Protein AF-U4VAG3-F1 (afdb_monomer)

Secondary structure (DSSP, 8-state):
--GGG-TT--TTT-PPPPTTTT-PPPPSS--EEEEE-S--SSS-HHHHHHHHHHHHHHHTT-EEEEE--TTPPPTTSS-TT-HHHHHHHHHHHH-SEEES--SSSS--

Foldseek 3Di:
DDPVVCPPDPPVPDDDDDPVVVPDDDDPAAAEEEEEFDDPDPDGPSVVVSVVVCVVSVVVRHHYDYQDCVPPDAAVRDDCPDPSNVVVVVSVVRHPYYDDDPPPRYPD

Sequence (108 aa):
MTAADLPNLDRKSFLLPDENALRAPFPDHKPRILLLYGSLRERSYSRFLTLEAQQLLDAMGAETRVFHADGLPLPDHGTPDHPKVQELREAMLWSEGRSGQVLNAMAR

Mean predicted aligned error: 8.34 Å

Organism: NCBI:txid1337887

Radius of gyration: 19.79 Å; Cα contacts (8 Å, |Δi|>4): 101; chains: 1; bounding box: 51×34×45 Å

Structure (mmCIF, N/CA/C/O backbone):
data_AF-U4VAG3-F1
#
_entry.id   AF-U4VAG3-F1
#
loop_
_atom_site.group_PDB
_atom_site.id
_atom_site.type_symbol
_atom_site.label_atom_id
_atom_site.label_alt_id
_atom_site.label_comp_id
_atom_site.label_asym_id
_atom_site.label_entity_id
_atom_site.label_seq_id
_atom_site.pdbx_PDB_ins_code
_atom_site.Cartn_x
_atom_site.Cartn_y
_atom_site.Cartn_z
_atom_site.occupancy
_atom_site.B_iso_or_equiv
_atom_site.auth_seq_id
_atom_site.auth_comp_id
_atom_site.auth_asym_id
_atom_site.auth_atom_id
_atom_site.pdbx_PDB_model_num
ATOM 1 N N . MET A 1 1 ? 26.591 18.165 -26.548 1.00 51.50 1 MET A N 1
ATOM 2 C CA . MET A 1 1 ? 27.040 18.047 -25.148 1.00 51.50 1 MET A CA 1
ATOM 3 C C . MET A 1 1 ? 27.657 16.682 -24.998 1.00 51.50 1 MET A C 1
ATOM 5 O O . MET A 1 1 ? 26.977 15.691 -25.235 1.00 51.50 1 MET A O 1
ATOM 9 N N . THR A 1 2 ? 28.956 16.631 -24.747 1.00 54.66 2 THR A N 1
ATOM 10 C CA . THR A 1 2 ? 29.649 15.352 -24.554 1.00 54.66 2 THR A CA 1
ATOM 11 C C . THR A 1 2 ? 29.674 15.038 -23.061 1.00 54.66 2 THR A C 1
ATOM 13 O O . THR A 1 2 ? 29.577 15.941 -22.236 1.00 54.66 2 THR A O 1
ATOM 16 N N . ALA A 1 3 ? 29.832 13.772 -22.673 1.00 55.91 3 ALA A N 1
ATOM 17 C CA . ALA A 1 3 ? 29.952 13.376 -21.262 1.00 55.91 3 ALA A CA 1
ATOM 18 C C . ALA A 1 3 ? 31.176 13.998 -20.533 1.00 55.91 3 ALA A C 1
ATOM 20 O O . ALA A 1 3 ? 31.380 13.775 -19.337 1.00 55.91 3 ALA A O 1
ATOM 21 N N . ALA A 1 4 ? 32.013 14.767 -21.240 1.00 61.41 4 ALA A N 1
ATOM 22 C CA . ALA A 1 4 ? 33.066 15.598 -20.665 1.00 61.41 4 ALA A CA 1
ATOM 23 C C . ALA A 1 4 ? 32.533 16.875 -19.981 1.00 61.41 4 ALA A C 1
ATOM 25 O O . ALA A 1 4 ? 33.232 17.426 -19.138 1.00 61.41 4 ALA A O 1
ATOM 26 N N . ASP A 1 5 ? 31.295 17.292 -20.270 1.00 75.31 5 ASP A N 1
ATOM 27 C CA . ASP A 1 5 ? 30.714 18.564 -19.808 1.00 75.31 5 ASP A CA 1
ATOM 28 C C . ASP A 1 5 ? 30.024 18.470 -18.425 1.00 75.31 5 ASP A C 1
ATOM 30 O O . ASP A 1 5 ? 29.416 19.434 -17.963 1.00 75.31 5 ASP A O 1
ATOM 34 N N . LEU A 1 6 ? 30.091 17.312 -17.750 1.00 84.50 6 LEU A N 1
ATOM 35 C CA . LEU A 1 6 ? 29.409 17.040 -16.474 1.00 84.50 6 LEU A CA 1
ATOM 36 C C . LEU A 1 6 ? 30.421 16.745 -15.347 1.00 84.50 6 LEU A C 1
ATOM 38 O O . LEU A 1 6 ? 30.652 15.581 -15.016 1.00 84.50 6 LEU A O 1
ATOM 42 N N . PRO A 1 7 ? 31.036 17.777 -14.735 1.00 87.56 7 PRO A N 1
ATOM 43 C CA . PRO A 1 7 ? 32.146 17.605 -13.788 1.00 87.56 7 PRO A CA 1
ATOM 44 C C . PRO A 1 7 ? 31.747 16.951 -12.457 1.00 87.56 7 PRO A C 1
ATOM 46 O O . PRO A 1 7 ? 32.594 16.369 -11.789 1.00 87.56 7 PRO A O 1
ATOM 49 N N . ASN A 1 8 ? 30.466 17.009 -12.084 1.00 90.50 8 ASN A N 1
ATOM 50 C CA . ASN A 1 8 ? 29.952 16.424 -10.840 1.00 90.50 8 ASN A CA 1
ATOM 51 C C . ASN A 1 8 ? 29.453 14.978 -11.013 1.00 90.50 8 ASN A C 1
ATOM 53 O O . ASN A 1 8 ? 28.877 14.410 -10.087 1.00 90.50 8 ASN A O 1
ATOM 57 N N . LEU A 1 9 ? 29.612 14.399 -12.207 1.00 89.50 9 LEU A N 1
ATOM 58 C CA . LEU A 1 9 ? 29.116 13.068 -12.519 1.00 89.50 9 LEU A CA 1
ATOM 59 C C . LEU A 1 9 ? 30.163 12.007 -12.176 1.00 89.50 9 LEU A C 1
ATOM 61 O O . LEU A 1 9 ? 31.216 11.932 -12.815 1.00 89.50 9 LEU A O 1
ATOM 65 N N . ASP A 1 10 ? 29.842 11.125 -11.230 1.00 90.38 10 ASP A N 1
ATOM 66 C CA . ASP A 1 10 ? 30.590 9.879 -11.092 1.00 90.38 10 ASP A CA 1
ATOM 67 C C . ASP A 1 10 ? 30.271 8.955 -12.272 1.00 90.38 10 ASP A C 1
ATOM 69 O O . ASP A 1 10 ? 29.203 8.347 -12.366 1.00 90.38 10 ASP A O 1
ATOM 73 N N . ARG A 1 11 ? 31.236 8.834 -13.183 1.00 85.50 11 ARG A N 1
ATOM 74 C CA . ARG A 1 11 ? 31.100 8.039 -14.406 1.00 85.50 11 ARG A CA 1
ATOM 75 C C . ARG A 1 11 ? 30.909 6.551 -14.148 1.00 85.50 11 ARG A C 1
ATOM 77 O O . ARG A 1 11 ? 30.344 5.882 -15.003 1.00 85.50 11 ARG A O 1
ATOM 84 N N . LYS A 1 12 ? 31.370 6.022 -13.010 1.00 88.44 12 LYS A N 1
ATOM 85 C CA . LYS A 1 12 ? 31.209 4.593 -12.696 1.00 88.44 12 LYS A CA 1
ATOM 86 C C . LYS A 1 12 ? 29.763 4.232 -12.361 1.00 88.44 12 LYS A C 1
ATOM 88 O O . LYS A 1 12 ? 29.361 3.096 -12.580 1.00 88.44 12 LYS A O 1
ATOM 93 N N . SER A 1 13 ? 29.002 5.203 -11.867 1.00 88.88 13 SER A N 1
ATOM 94 C CA . SER A 1 13 ? 27.598 5.048 -11.481 1.00 88.88 13 SER A CA 1
ATOM 95 C C . SER A 1 13 ? 26.628 5.522 -12.574 1.00 88.88 13 SER A C 1
ATOM 97 O O . SER A 1 13 ? 25.420 5.333 -12.453 1.00 88.88 13 SER A O 1
ATOM 99 N N . PHE A 1 14 ? 27.137 6.143 -13.646 1.00 89.12 14 PHE A N 1
ATOM 100 C CA . PHE A 1 14 ? 26.325 6.647 -14.749 1.00 89.12 14 PHE A CA 1
ATOM 101 C C . PHE A 1 14 ? 26.196 5.609 -15.864 1.00 89.12 14 PHE A C 1
ATOM 103 O O . PHE A 1 14 ? 27.100 5.426 -16.680 1.00 89.12 14 PHE A O 1
ATOM 110 N N . LEU A 1 15 ? 25.040 4.955 -15.907 1.00 89.19 15 LEU A N 1
ATOM 111 C CA . LEU A 1 15 ? 24.662 4.026 -16.962 1.00 89.19 15 LEU A CA 1
ATOM 112 C C . LEU A 1 15 ? 23.685 4.721 -17.912 1.00 89.19 15 LEU A C 1
ATOM 114 O O . LEU A 1 15 ? 22.759 5.404 -17.473 1.00 89.19 15 LEU A O 1
ATOM 118 N N . LEU A 1 16 ? 23.885 4.547 -19.218 1.00 89.88 16 LEU A N 1
ATOM 119 C CA . LEU A 1 16 ? 22.874 4.946 -20.194 1.00 89.88 16 LEU A CA 1
ATOM 120 C C . LEU A 1 16 ? 21.674 3.990 -20.091 1.00 89.88 16 LEU A C 1
ATOM 122 O O . LEU A 1 16 ? 21.888 2.804 -19.829 1.00 89.88 16 LEU A O 1
ATOM 126 N N . PRO A 1 17 ? 20.433 4.470 -20.295 1.00 89.94 17 PRO A N 1
ATOM 127 C CA . PRO A 1 17 ? 19.265 3.598 -20.302 1.00 89.94 17 PRO A CA 1
ATOM 128 C C . PRO A 1 17 ? 19.428 2.472 -21.329 1.00 89.94 17 PRO A C 1
ATOM 130 O O . PRO A 1 17 ? 19.645 2.735 -22.510 1.00 89.94 17 PRO A O 1
ATOM 133 N N . ASP A 1 18 ? 19.316 1.229 -20.867 1.00 90.81 18 ASP A N 1
ATOM 134 C CA . ASP A 1 18 ? 19.305 0.036 -21.713 1.00 90.81 18 ASP A CA 1
ATOM 135 C C . ASP A 1 18 ? 17.864 -0.459 -21.859 1.00 90.81 18 ASP A C 1
ATOM 137 O O . ASP A 1 18 ? 17.222 -0.847 -20.881 1.00 90.81 18 ASP A O 1
ATOM 141 N N . GLU A 1 19 ? 17.350 -0.454 -23.088 1.00 90.88 19 GLU A N 1
ATOM 142 C CA . GLU A 1 19 ? 15.994 -0.916 -23.388 1.00 90.88 19 GLU A CA 1
ATOM 143 C C . GLU A 1 19 ? 15.774 -2.384 -23.008 1.00 90.88 19 GLU A C 1
ATOM 145 O O . GLU A 1 19 ? 14.669 -2.754 -22.608 1.00 90.88 19 GLU A O 1
ATOM 150 N N . ASN A 1 20 ? 16.807 -3.226 -23.105 1.00 90.00 20 ASN A N 1
ATOM 151 C CA . ASN A 1 20 ? 16.686 -4.641 -22.762 1.00 90.00 20 ASN A CA 1
ATOM 152 C C . ASN A 1 20 ? 16.564 -4.840 -21.250 1.00 90.00 20 ASN A C 1
ATOM 154 O O . ASN A 1 20 ? 15.789 -5.687 -20.810 1.00 90.00 20 ASN A O 1
ATOM 158 N N . ALA A 1 21 ? 17.253 -4.018 -20.455 1.00 87.62 21 ALA A N 1
ATOM 159 C CA . ALA A 1 21 ? 17.156 -4.042 -18.998 1.00 87.62 21 ALA A CA 1
ATOM 160 C C . ALA A 1 21 ? 15.758 -3.644 -18.481 1.00 87.62 21 ALA A C 1
ATOM 162 O O . ALA A 1 21 ? 15.379 -4.032 -17.378 1.00 87.62 21 ALA A O 1
ATOM 163 N N . LEU A 1 22 ? 14.970 -2.909 -19.275 1.00 89.56 22 LEU A N 1
ATOM 164 C CA . LEU A 1 22 ? 13.586 -2.544 -18.943 1.00 89.56 22 LEU A CA 1
ATOM 165 C C . LEU A 1 22 ? 12.576 -3.665 -19.234 1.00 89.56 22 LEU A C 1
ATOM 167 O O . LEU A 1 22 ? 11.457 -3.629 -18.725 1.00 89.56 22 LEU A O 1
ATOM 171 N N . ARG A 1 23 ? 12.946 -4.663 -20.047 1.00 89.31 23 ARG A N 1
ATOM 172 C CA . ARG A 1 23 ? 12.075 -5.778 -20.460 1.00 89.31 23 ARG A CA 1
ATOM 173 C C . A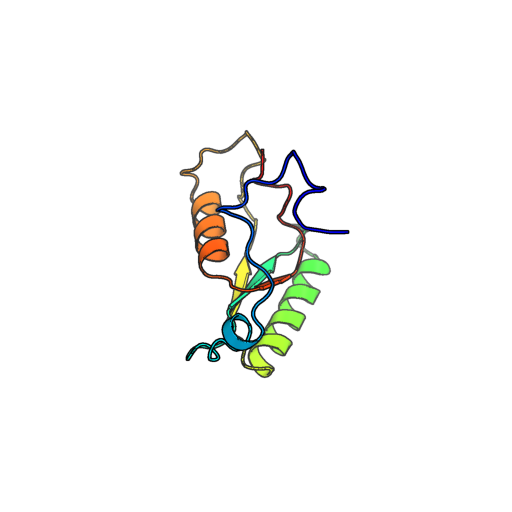RG A 1 23 ? 12.219 -6.989 -19.538 1.00 89.31 23 ARG A C 1
ATOM 175 O O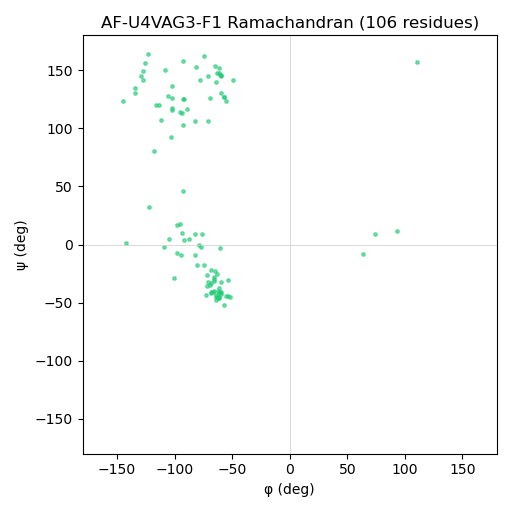 . ARG A 1 23 ? 12.348 -8.121 -20.002 1.00 89.31 23 ARG A O 1
ATOM 182 N N . ALA A 1 24 ? 12.215 -6.747 -18.230 1.00 84.31 24 ALA A N 1
ATOM 183 C CA . ALA A 1 24 ? 12.221 -7.824 -17.250 1.00 84.31 24 ALA A CA 1
ATOM 184 C C . ALA A 1 24 ? 10.983 -8.731 -17.431 1.00 84.31 24 ALA A C 1
ATOM 186 O O . ALA A 1 24 ? 9.911 -8.240 -17.804 1.00 84.31 24 ALA A O 1
ATOM 187 N N . PRO A 1 25 ? 11.109 -10.047 -17.185 1.00 86.75 25 PRO A N 1
ATOM 188 C CA . PRO A 1 25 ? 9.965 -10.948 -17.210 1.00 86.75 25 PRO A CA 1
ATOM 189 C C . PRO A 1 25 ? 8.934 -10.537 -16.152 1.00 86.75 25 PRO A C 1
ATOM 191 O O . PRO A 1 25 ? 9.289 -10.032 -15.085 1.00 86.75 25 PRO A O 1
ATOM 194 N N . PHE A 1 26 ? 7.654 -10.769 -16.446 1.00 84.94 26 PHE A N 1
ATOM 195 C CA . PHE A 1 26 ? 6.599 -10.566 -15.458 1.00 84.94 26 PHE A CA 1
ATOM 196 C C . PHE A 1 26 ? 6.777 -11.542 -14.283 1.00 84.94 26 PHE A C 1
ATOM 198 O O . PHE A 1 26 ? 7.119 -12.701 -14.522 1.00 84.94 26 PHE A O 1
ATOM 205 N N . PRO A 1 27 ? 6.550 -11.104 -13.031 1.00 87.31 27 PRO A N 1
ATOM 206 C CA . PRO A 1 27 ? 6.579 -11.998 -11.878 1.00 87.31 27 PRO A CA 1
ATOM 207 C C . PRO A 1 27 ? 5.536 -13.121 -11.991 1.00 87.31 27 PRO A C 1
ATOM 209 O O . PRO A 1 27 ? 4.418 -12.889 -12.446 1.00 87.31 27 PRO A O 1
ATOM 212 N N . ASP A 1 28 ? 5.865 -14.317 -11.490 1.00 92.50 28 ASP A N 1
ATOM 213 C CA . ASP A 1 28 ? 4.976 -15.498 -11.495 1.00 92.50 28 ASP A CA 1
ATOM 214 C C . ASP A 1 28 ? 3.862 -15.451 -10.427 1.00 92.50 28 ASP A C 1
ATOM 216 O O . ASP A 1 28 ? 3.166 -16.437 -10.178 1.00 92.50 28 ASP A O 1
ATOM 220 N N . HIS A 1 29 ? 3.691 -14.318 -9.747 1.00 93.31 29 HIS A N 1
ATOM 221 C CA . HIS A 1 29 ? 2.673 -14.135 -8.720 1.00 93.31 29 HIS A CA 1
ATOM 222 C C . HIS A 1 29 ? 1.768 -12.949 -9.041 1.00 93.31 29 HIS A C 1
ATOM 224 O O . HIS A 1 29 ? 2.082 -12.083 -9.855 1.00 93.31 29 HIS A O 1
ATOM 230 N N . LYS A 1 30 ? 0.620 -12.899 -8.362 1.00 95.56 30 LYS A N 1
ATOM 231 C CA . LYS A 1 30 ? -0.321 -11.785 -8.487 1.00 95.56 30 LYS A CA 1
ATOM 232 C C . LYS A 1 30 ? 0.336 -10.467 -8.055 1.00 95.56 30 LYS A C 1
ATOM 234 O O . LYS A 1 30 ? 1.114 -10.493 -7.096 1.00 95.56 30 LYS A O 1
ATOM 239 N N . PRO A 1 31 ? -0.012 -9.330 -8.681 1.00 94.88 31 PRO A N 1
ATOM 240 C CA . PRO A 1 31 ? 0.400 -8.017 -8.201 1.00 94.88 31 PRO A CA 1
ATOM 241 C C . PRO A 1 31 ? -0.062 -7.798 -6.760 1.00 94.88 31 PRO A C 1
ATOM 243 O O . PRO A 1 31 ? -1.250 -7.950 -6.466 1.00 94.88 31 PRO A O 1
ATOM 246 N N . ARG A 1 32 ? 0.858 -7.439 -5.863 1.00 96.38 32 ARG A N 1
ATOM 247 C CA . ARG A 1 32 ? 0.555 -7.254 -4.434 1.00 96.38 32 ARG A CA 1
ATOM 248 C C . ARG A 1 32 ? 0.279 -5.795 -4.113 1.00 96.38 32 ARG A C 1
ATOM 250 O O . ARG A 1 32 ? 1.185 -4.960 -4.188 1.00 96.38 32 ARG A O 1
ATOM 257 N N . ILE A 1 33 ? -0.957 -5.481 -3.729 1.00 95.94 33 ILE A N 1
ATOM 258 C CA . ILE A 1 33 ? -1.391 -4.103 -3.473 1.00 95.94 33 ILE A CA 1
ATOM 259 C C . ILE A 1 33 ? -1.786 -3.916 -2.013 1.00 95.94 33 ILE A C 1
ATOM 261 O O . ILE A 1 33 ? -2.726 -4.532 -1.510 1.00 95.94 33 ILE A O 1
ATOM 265 N N . LEU A 1 34 ? -1.082 -3.008 -1.339 1.00 97.38 34 LEU A N 1
ATOM 266 C CA . 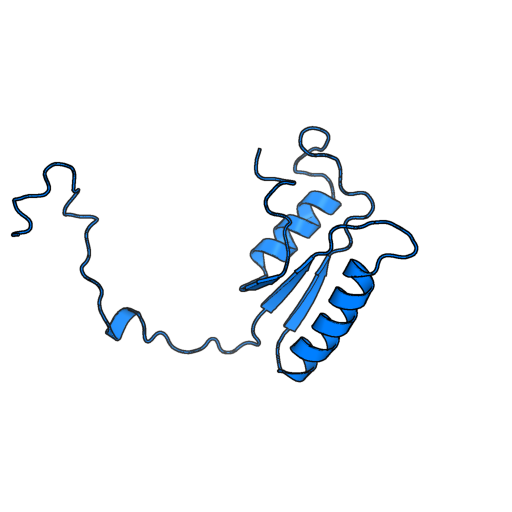LEU A 1 34 ? -1.448 -2.551 -0.003 1.00 97.38 34 LEU A CA 1
ATOM 267 C C . LEU A 1 34 ? -2.348 -1.315 -0.093 1.00 97.38 34 LEU A C 1
ATOM 269 O O . LEU A 1 34 ? -1.993 -0.293 -0.689 1.00 97.38 34 LEU A O 1
ATOM 273 N N . LEU A 1 35 ? -3.510 -1.418 0.541 1.00 95.88 35 LEU A N 1
ATOM 274 C CA . LEU A 1 35 ? -4.544 -0.401 0.590 1.00 95.88 35 LEU A CA 1
ATOM 275 C C . LEU A 1 35 ? -4.570 0.260 1.966 1.00 95.88 35 LEU A C 1
ATOM 277 O O . LEU A 1 35 ? -4.669 -0.407 2.999 1.00 95.88 35 LEU A O 1
ATOM 281 N N . LEU A 1 36 ? -4.512 1.589 1.966 1.00 94.81 36 LEU A N 1
ATOM 282 C CA . LEU A 1 36 ? -4.428 2.409 3.168 1.00 94.81 36 LEU A CA 1
ATOM 283 C C . LEU A 1 36 ? -5.532 3.470 3.136 1.00 94.81 36 LEU A C 1
ATOM 285 O O . LEU A 1 36 ? -5.813 4.043 2.083 1.00 94.81 36 LEU A O 1
ATOM 289 N N . TYR A 1 37 ? -6.140 3.767 4.287 1.00 93.69 37 TYR A N 1
ATOM 290 C CA . TYR A 1 37 ? -7.184 4.789 4.405 1.00 93.69 37 TYR A CA 1
ATOM 291 C C . TYR A 1 37 ? -6.896 5.771 5.548 1.00 93.69 37 TYR A C 1
ATOM 293 O O . TYR A 1 37 ? -6.356 5.413 6.589 1.00 93.69 37 TYR A O 1
ATOM 301 N N . GLY A 1 38 ? -7.271 7.039 5.354 1.00 89.81 38 GLY A N 1
ATOM 302 C CA . GLY A 1 38 ? -6.875 8.149 6.237 1.00 89.81 38 GLY A CA 1
ATOM 303 C C . GLY A 1 38 ? -7.873 8.536 7.333 1.00 89.81 38 GLY A C 1
ATOM 304 O O . GLY A 1 38 ? -7.826 9.661 7.819 1.00 89.81 38 GLY A O 1
ATOM 305 N N . SER A 1 39 ? -8.839 7.683 7.684 1.00 88.75 39 SER A N 1
ATOM 306 C CA . SER A 1 39 ? -9.842 8.020 8.705 1.00 88.75 39 SER A CA 1
ATOM 307 C C . SER A 1 39 ? -10.254 6.813 9.540 1.00 88.75 39 SER A C 1
ATOM 309 O O . SER A 1 39 ? -10.758 5.830 8.998 1.00 88.75 39 SER A O 1
ATOM 311 N N . LEU A 1 40 ? -10.092 6.949 10.860 1.00 89.25 40 LEU A N 1
ATOM 312 C CA . LEU A 1 40 ? -10.484 5.980 11.894 1.00 89.25 40 LEU A CA 1
ATOM 313 C C . LEU A 1 40 ? -11.884 6.245 12.468 1.00 89.25 40 LEU A C 1
ATOM 315 O O . LEU A 1 40 ? -12.276 5.670 13.478 1.00 89.25 40 LEU A O 1
ATOM 319 N N . ARG A 1 41 ? -12.652 7.154 11.857 1.00 91.31 41 ARG A N 1
ATOM 320 C CA . ARG A 1 41 ? -14.036 7.392 12.279 1.00 91.31 41 ARG A CA 1
ATOM 321 C C . ARG A 1 41 ? -14.858 6.128 12.051 1.00 91.31 41 ARG A C 1
ATOM 323 O O . ARG A 1 41 ? -14.670 5.440 11.049 1.00 91.31 41 ARG A O 1
ATOM 330 N N . GLU A 1 42 ? -15.842 5.900 12.916 1.00 89.88 42 GLU A N 1
ATOM 331 C CA . GLU A 1 42 ? -16.789 4.788 12.782 1.00 89.88 42 GLU A CA 1
ATOM 332 C C . GLU A 1 42 ? -17.427 4.751 11.383 1.00 89.88 42 GLU A C 1
ATOM 334 O O . GLU A 1 42 ? -17.438 3.711 10.723 1.00 89.88 42 GLU A O 1
ATOM 339 N N . ARG A 1 43 ? -17.855 5.916 10.877 1.00 94.06 43 ARG A N 1
ATOM 340 C CA . ARG A 1 43 ? -18.300 6.112 9.493 1.00 94.06 43 ARG A CA 1
ATOM 341 C C . ARG A 1 43 ? -17.218 6.817 8.676 1.00 94.06 43 ARG A C 1
ATOM 343 O O . ARG A 1 43 ? -17.151 8.045 8.625 1.00 94.06 43 ARG A O 1
ATOM 350 N N . SER A 1 44 ? -16.376 6.020 8.029 1.00 93.38 44 SER A N 1
ATO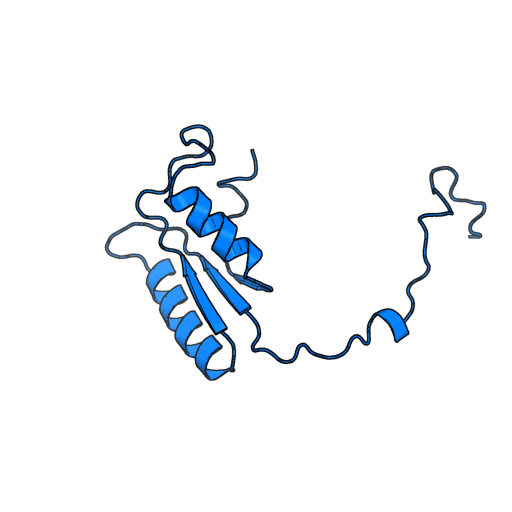M 351 C CA . SER A 1 44 ? -15.246 6.472 7.216 1.00 93.38 44 SER A CA 1
ATOM 352 C C . SER A 1 44 ? -15.495 6.176 5.734 1.00 93.38 44 SER A C 1
ATOM 354 O O . SER A 1 44 ? -15.427 5.027 5.301 1.00 93.38 44 SER A O 1
ATOM 356 N N . TYR A 1 45 ? -15.784 7.215 4.940 1.00 93.75 45 TYR A N 1
ATOM 357 C CA . TYR A 1 45 ? -15.989 7.067 3.491 1.00 93.75 45 TYR A CA 1
ATOM 358 C C . TYR A 1 45 ? -14.717 6.634 2.761 1.00 93.75 45 TYR A C 1
ATOM 360 O O . TYR A 1 45 ? -14.806 5.896 1.787 1.00 93.75 45 TYR A O 1
ATOM 368 N N . SER A 1 46 ? -13.540 7.041 3.249 1.00 92.31 46 SER A N 1
ATOM 369 C CA . SER A 1 46 ? -12.270 6.558 2.706 1.00 92.31 46 SER A CA 1
ATOM 370 C C . SER A 1 46 ? -12.091 5.065 2.963 1.00 92.31 46 SER A C 1
ATOM 372 O O . SER A 1 46 ? -11.690 4.360 2.049 1.00 92.31 46 SER A O 1
ATOM 374 N N . ARG A 1 47 ? -12.473 4.558 4.146 1.00 94.00 47 ARG A N 1
ATOM 375 C CA . ARG A 1 47 ? -12.487 3.112 4.411 1.00 94.00 47 ARG A CA 1
ATOM 376 C C . ARG A 1 47 ? -13.459 2.381 3.485 1.00 94.00 47 ARG A C 1
ATOM 378 O O . ARG A 1 47 ? -13.085 1.363 2.923 1.00 94.00 47 ARG A O 1
ATOM 385 N N . PHE A 1 48 ? -14.676 2.892 3.294 1.00 95.94 48 PHE A N 1
ATOM 386 C CA . PHE A 1 48 ? -15.637 2.266 2.377 1.00 95.94 48 PHE A CA 1
ATOM 387 C C . PHE A 1 48 ? -15.124 2.239 0.936 1.00 95.94 48 PHE A C 1
ATOM 389 O O . PHE A 1 48 ? -15.140 1.187 0.310 1.00 95.94 48 PHE A O 1
ATOM 396 N N . LEU A 1 49 ? -14.580 3.354 0.442 1.00 96.62 49 LEU A N 1
ATOM 397 C CA . LEU A 1 49 ? -13.962 3.407 -0.881 1.00 96.62 49 LEU A CA 1
ATOM 398 C C . LEU A 1 49 ? -12.795 2.419 -1.008 1.00 96.62 49 LEU A C 1
ATOM 400 O O . LEU A 1 49 ? -12.661 1.763 -2.034 1.00 96.62 49 LEU A O 1
ATOM 404 N N . THR A 1 50 ? -11.966 2.291 0.030 1.00 96.44 50 THR A N 1
ATOM 405 C CA . THR A 1 50 ? -10.871 1.316 0.067 1.00 96.44 50 THR A CA 1
ATOM 406 C C . THR A 1 50 ? -11.378 -0.123 -0.046 1.00 96.44 50 THR A C 1
ATOM 408 O O . THR A 1 50 ? -10.775 -0.907 -0.770 1.00 96.44 50 THR A O 1
ATOM 411 N N . LEU A 1 51 ? -12.482 -0.469 0.619 1.00 96.88 51 LEU A N 1
ATOM 412 C CA . LEU A 1 51 ? -13.077 -1.808 0.537 1.00 96.88 51 LEU A CA 1
ATOM 413 C C . LEU A 1 51 ? -13.692 -2.091 -0.844 1.00 96.88 51 LEU A C 1
ATOM 415 O O . LEU A 1 51 ? -13.597 -3.208 -1.345 1.00 96.88 51 LEU A O 1
ATOM 419 N N . GLU A 1 52 ? -14.271 -1.088 -1.504 1.00 98.12 52 GLU A N 1
ATOM 420 C CA . GLU A 1 52 ? -14.718 -1.224 -2.899 1.00 98.12 52 GLU A CA 1
ATOM 421 C C . GLU A 1 52 ? -13.534 -1.369 -3.865 1.00 98.12 52 GLU A C 1
ATOM 423 O O . GLU A 1 52 ? -13.538 -2.224 -4.750 1.00 98.12 52 GLU A O 1
ATOM 428 N N . ALA A 1 53 ? -12.469 -0.587 -3.664 1.00 97.19 53 ALA A N 1
ATOM 429 C CA . ALA A 1 53 ? -11.239 -0.718 -4.440 1.00 97.19 53 ALA A CA 1
ATOM 430 C C . ALA A 1 53 ? -10.602 -2.103 -4.263 1.00 97.19 53 ALA A C 1
ATOM 432 O O . ALA A 1 53 ? -10.105 -2.667 -5.234 1.00 97.19 53 ALA A O 1
ATOM 433 N N . GLN A 1 54 ? -10.659 -2.667 -3.053 1.00 97.81 54 GLN A N 1
ATOM 434 C CA . GLN A 1 54 ? -10.205 -4.026 -2.774 1.00 97.81 54 GLN A CA 1
ATOM 435 C C . GLN A 1 54 ? -10.920 -5.047 -3.663 1.00 97.81 54 GLN A C 1
ATOM 437 O O . GLN A 1 54 ? -10.264 -5.796 -4.382 1.00 97.81 54 GLN A O 1
ATOM 442 N N . GLN A 1 55 ? -12.254 -5.011 -3.684 1.00 98.00 55 GLN A N 1
ATOM 443 C CA . GLN A 1 55 ? -13.066 -5.921 -4.493 1.00 98.00 55 GLN A CA 1
ATOM 444 C C . GLN A 1 55 ? -12.749 -5.802 -5.989 1.00 98.00 55 GLN A C 1
ATOM 446 O O . GLN A 1 55 ? -12.614 -6.813 -6.678 1.00 98.00 55 GLN A O 1
ATOM 451 N N . LEU A 1 56 ? -12.590 -4.575 -6.496 1.00 98.12 56 LEU A N 1
ATOM 452 C CA . LEU A 1 56 ? -12.229 -4.341 -7.896 1.00 98.12 56 LEU A CA 1
ATOM 453 C C . LEU A 1 56 ? -10.842 -4.895 -8.233 1.00 98.12 56 LEU A C 1
ATOM 455 O O . LEU A 1 56 ? -10.675 -5.544 -9.261 1.00 98.12 56 LEU A O 1
ATOM 459 N N . LEU A 1 57 ? -9.850 -4.659 -7.376 1.00 97.50 57 LEU A N 1
ATOM 460 C CA . LEU A 1 57 ? -8.478 -5.113 -7.593 1.00 97.50 57 LEU A CA 1
ATOM 461 C C . LEU A 1 57 ? -8.351 -6.636 -7.505 1.00 97.50 57 LEU A C 1
ATOM 463 O O . LEU A 1 57 ? -7.680 -7.238 -8.344 1.00 97.50 57 LEU A O 1
ATOM 467 N N . ASP A 1 58 ? -9.038 -7.265 -6.552 1.00 97.06 58 ASP A N 1
ATOM 468 C CA . ASP A 1 58 ? -9.099 -8.723 -6.451 1.00 97.06 58 ASP A CA 1
ATOM 469 C C . ASP A 1 58 ? -9.744 -9.326 -7.712 1.00 97.06 58 ASP A C 1
ATOM 471 O O . ASP A 1 58 ? -9.228 -10.296 -8.273 1.00 97.06 58 ASP A O 1
ATOM 475 N N . ALA A 1 59 ? -10.817 -8.707 -8.227 1.00 97.81 59 ALA A N 1
ATOM 476 C CA . ALA A 1 59 ? -11.456 -9.109 -9.483 1.00 97.81 59 ALA A CA 1
ATOM 477 C C . ALA A 1 59 ? -10.554 -8.899 -10.715 1.00 97.81 59 ALA A C 1
ATOM 479 O O . ALA A 1 59 ? -10.635 -9.662 -11.676 1.00 97.81 59 ALA A O 1
ATOM 480 N N . MET A 1 60 ? -9.663 -7.904 -10.679 1.00 96.56 60 MET A N 1
ATOM 481 C CA . MET A 1 60 ? -8.628 -7.674 -11.697 1.00 96.56 60 MET A CA 1
ATOM 482 C C . MET A 1 60 ? -7.427 -8.629 -11.571 1.00 96.56 60 MET A C 1
ATOM 484 O O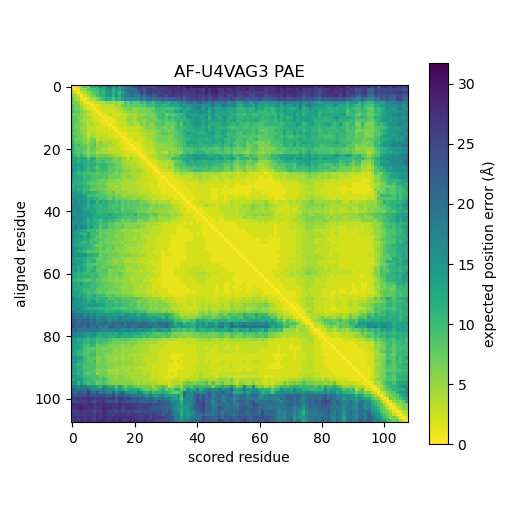 . MET A 1 60 ? -6.523 -8.580 -12.403 1.00 96.56 60 MET A O 1
ATOM 488 N N . GLY A 1 61 ? -7.408 -9.512 -10.566 1.00 95.88 61 GLY A N 1
ATOM 489 C CA . GLY A 1 61 ? -6.367 -10.525 -10.385 1.00 95.88 61 GLY A CA 1
ATOM 490 C C . GLY A 1 61 ? -5.212 -10.112 -9.473 1.00 95.88 61 GLY A C 1
ATOM 491 O O . GLY A 1 61 ? -4.209 -10.825 -9.427 1.00 95.88 61 GLY A O 1
ATOM 492 N N . ALA A 1 62 ? -5.335 -9.007 -8.734 1.00 96.56 62 ALA A N 1
ATOM 493 C CA . ALA A 1 62 ? -4.370 -8.632 -7.705 1.00 96.56 62 ALA A CA 1
ATOM 494 C C . ALA A 1 62 ? -4.515 -9.502 -6.440 1.00 96.56 62 ALA A C 1
ATOM 496 O O . ALA A 1 62 ? -5.525 -10.171 -6.218 1.00 96.56 62 ALA A O 1
ATOM 497 N N . GLU A 1 63 ? -3.476 -9.500 -5.608 1.00 97.38 63 GLU A N 1
ATOM 498 C CA . GLU A 1 63 ? -3.547 -9.898 -4.204 1.00 97.38 63 GLU A CA 1
ATOM 499 C C . GLU A 1 63 ? -3.556 -8.608 -3.380 1.00 97.38 63 GLU A C 1
ATOM 501 O O . GLU A 1 63 ? -2.596 -7.836 -3.423 1.00 97.38 63 GLU A O 1
ATOM 506 N N . THR A 1 64 ? -4.642 -8.334 -2.659 1.00 97.00 64 THR A N 1
ATOM 507 C CA . THR A 1 64 ? -4.785 -7.092 -1.892 1.00 97.00 64 THR A CA 1
ATOM 508 C C . THR A 1 64 ? -4.689 -7.315 -0.385 1.00 97.00 64 THR A C 1
ATOM 510 O O . THR A 1 64 ? -5.060 -8.362 0.147 1.00 97.00 64 THR A O 1
ATOM 513 N N . ARG A 1 65 ? -4.207 -6.297 0.336 1.00 96.75 65 ARG A N 1
ATOM 514 C CA . ARG A 1 65 ? -4.280 -6.217 1.803 1.00 96.75 65 ARG A CA 1
ATOM 515 C C . ARG A 1 65 ? -4.746 -4.832 2.217 1.00 96.75 65 ARG A C 1
ATOM 517 O O . ARG A 1 65 ? -4.229 -3.842 1.712 1.00 96.75 65 ARG A O 1
ATOM 524 N N . VAL A 1 66 ? -5.683 -4.753 3.157 1.00 96.31 66 VAL A N 1
ATOM 525 C CA . VAL A 1 66 ? -6.114 -3.490 3.771 1.00 96.31 66 VAL A CA 1
ATOM 526 C C . VAL A 1 66 ? -5.472 -3.381 5.147 1.00 96.31 66 VAL A C 1
ATOM 528 O O . VAL A 1 66 ? -5.623 -4.282 5.968 1.00 96.31 66 VAL A O 1
ATOM 531 N N . PHE A 1 67 ? -4.767 -2.283 5.415 1.00 95.62 67 PHE A N 1
ATOM 532 C CA . PHE A 1 67 ? -4.224 -2.024 6.748 1.00 95.62 67 PHE A CA 1
ATOM 533 C C . PHE A 1 67 ? -5.194 -1.180 7.576 1.00 95.62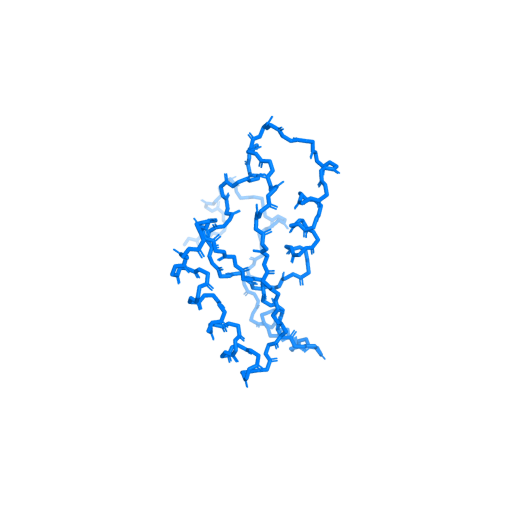 67 PHE A C 1
ATOM 535 O O . PHE A 1 67 ? -5.573 -0.074 7.184 1.00 95.62 67 PHE A O 1
ATOM 542 N N . HIS A 1 68 ? -5.546 -1.680 8.757 1.00 94.12 68 HIS A N 1
ATOM 543 C CA . HIS A 1 68 ? -6.365 -0.962 9.727 1.00 94.12 68 HIS A CA 1
ATOM 544 C C . HIS A 1 68 ? -5.462 -0.231 10.721 1.00 94.12 68 HIS A C 1
ATOM 546 O O . HIS A 1 68 ? -4.752 -0.876 11.482 1.00 94.12 68 HIS A O 1
ATOM 552 N N . ALA A 1 69 ? -5.454 1.104 10.721 1.00 91.25 69 ALA A N 1
ATOM 553 C CA . ALA A 1 69 ? -4.527 1.883 11.554 1.00 91.25 69 ALA A CA 1
ATOM 554 C C . ALA A 1 69 ? -4.992 2.073 13.014 1.00 91.25 69 ALA A C 1
ATOM 556 O O . ALA A 1 69 ? -4.389 2.844 13.759 1.00 91.25 69 ALA A O 1
ATOM 557 N N . ASP A 1 70 ? -6.054 1.386 13.434 1.00 90.50 70 ASP A N 1
ATOM 558 C CA . ASP A 1 70 ? -6.527 1.388 14.814 1.00 90.50 70 ASP A CA 1
ATOM 559 C C . ASP A 1 70 ? -5.408 0.925 15.764 1.00 90.50 70 ASP A C 1
ATOM 561 O O . ASP A 1 70 ? -4.776 -0.113 15.556 1.00 90.50 70 ASP A O 1
ATOM 565 N N . GLY A 1 71 ? -5.121 1.735 16.787 1.00 88.31 71 GLY A N 1
ATOM 566 C CA . GLY A 1 71 ? -4.027 1.480 17.727 1.00 88.31 71 GLY A CA 1
ATOM 567 C C . GLY A 1 71 ? -2.620 1.735 17.173 1.00 88.31 71 GLY A C 1
ATOM 568 O O . GLY A 1 71 ? -1.648 1.391 17.841 1.00 88.31 71 GLY A O 1
ATOM 569 N N . LEU A 1 72 ? -2.471 2.323 15.980 1.00 90.19 72 LEU A N 1
ATOM 570 C CA . LEU A 1 72 ? -1.164 2.780 15.506 1.00 90.19 72 LEU A CA 1
ATOM 571 C C . LEU A 1 72 ? -0.715 3.990 16.352 1.00 90.19 72 LEU A C 1
ATOM 573 O O . LEU A 1 72 ? -1.475 4.958 16.461 1.00 90.19 72 LEU A O 1
ATOM 577 N N . PRO A 1 73 ? 0.487 3.961 16.959 1.00 87.56 73 PRO A N 1
ATOM 578 C CA . PRO A 1 73 ? 0.983 5.091 17.726 1.00 87.56 73 PRO A CA 1
ATOM 579 C C . PRO A 1 73 ? 1.211 6.291 16.809 1.00 87.56 73 PRO A C 1
ATOM 581 O O . PRO A 1 73 ? 1.466 6.149 15.610 1.00 87.56 73 PRO A O 1
ATOM 584 N N . LEU A 1 74 ? 1.136 7.487 17.390 1.00 82.62 74 LEU A N 1
ATOM 585 C CA . LEU A 1 74 ? 1.546 8.695 16.687 1.00 82.62 74 LEU A CA 1
ATOM 586 C C . LEU A 1 74 ? 3.041 8.604 16.316 1.00 82.62 74 LEU A C 1
ATOM 588 O O . LEU A 1 74 ? 3.802 7.944 17.036 1.00 82.62 74 LEU A O 1
ATOM 592 N N . PRO A 1 75 ? 3.469 9.280 15.231 1.00 75.00 75 PRO A N 1
ATOM 593 C CA . PRO A 1 75 ? 4.889 9.445 14.921 1.00 75.00 75 PRO A CA 1
ATOM 594 C C . PRO A 1 75 ? 5.645 9.938 16.161 1.00 75.00 75 PRO A C 1
ATOM 596 O O . PRO A 1 75 ? 5.084 10.704 16.942 1.00 75.00 75 PRO A O 1
ATOM 599 N N . ASP A 1 76 ? 6.864 9.445 16.383 1.00 73.56 76 ASP A N 1
ATOM 600 C CA . ASP A 1 76 ? 7.715 9.729 17.557 1.00 73.56 76 ASP A CA 1
ATOM 601 C C . ASP A 1 76 ?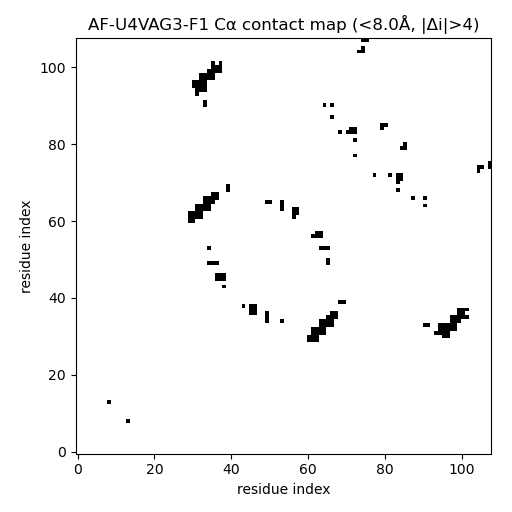 7.191 9.266 18.933 1.00 73.56 76 ASP A C 1
ATOM 603 O O . ASP A 1 76 ? 7.924 9.295 19.921 1.00 73.56 76 ASP A O 1
ATOM 607 N N . HIS A 1 77 ? 5.948 8.792 19.025 1.00 70.75 77 HIS A N 1
ATOM 608 C CA . HIS A 1 77 ? 5.322 8.370 20.284 1.00 70.75 77 HIS A CA 1
ATOM 609 C C . HIS A 1 77 ? 5.216 6.844 20.442 1.00 70.75 77 HIS A C 1
ATOM 611 O O . HIS A 1 77 ? 4.635 6.362 21.415 1.00 70.75 77 HIS A O 1
ATOM 617 N N . GLY A 1 78 ? 5.770 6.074 19.502 1.00 69.50 78 GLY A N 1
ATOM 618 C CA . GLY A 1 78 ? 5.811 4.612 19.535 1.00 69.50 78 GLY A CA 1
ATOM 619 C C . GLY A 1 78 ? 7.227 4.067 19.382 1.00 69.50 78 GLY A C 1
ATOM 620 O O . GLY A 1 78 ? 8.096 4.715 18.804 1.00 69.50 78 GLY A O 1
ATOM 621 N N . THR A 1 79 ? 7.462 2.852 19.876 1.00 79.69 79 THR A N 1
ATOM 622 C CA . THR A 1 79 ? 8.702 2.126 19.583 1.00 79.69 79 THR A CA 1
ATOM 623 C C . THR A 1 79 ? 8.605 1.448 18.213 1.00 79.69 79 THR A C 1
ATOM 625 O O . THR A 1 79 ? 7.506 1.081 17.781 1.00 79.69 79 THR A O 1
ATOM 628 N N . PRO A 1 80 ? 9.735 1.218 17.522 1.00 80.88 80 PRO A N 1
ATOM 629 C CA . PRO A 1 80 ? 9.759 0.388 16.319 1.00 80.88 80 PRO A CA 1
ATOM 630 C C . PRO A 1 80 ? 9.146 -1.001 16.544 1.00 80.88 80 PRO A C 1
ATOM 632 O O . PRO A 1 80 ? 8.537 -1.549 15.633 1.00 80.88 80 PRO A O 1
ATOM 635 N N . ASP A 1 81 ? 9.243 -1.533 17.763 1.00 87.25 81 ASP A N 1
ATOM 636 C CA . ASP A 1 81 ? 8.722 -2.846 18.163 1.00 87.25 81 ASP A CA 1
ATOM 637 C C . ASP A 1 81 ? 7.210 -2.864 18.435 1.00 87.25 81 ASP A C 1
ATOM 639 O O . ASP A 1 81 ? 6.651 -3.909 18.764 1.00 87.25 81 ASP A O 1
ATOM 643 N N . HIS A 1 82 ? 6.519 -1.726 18.306 1.00 90.88 82 HIS A N 1
ATOM 644 C CA . HIS A 1 82 ? 5.074 -1.683 18.487 1.00 90.88 82 HIS A CA 1
ATOM 645 C C . HIS A 1 82 ? 4.380 -2.614 17.465 1.00 90.88 82 HIS A C 1
ATOM 647 O O . HIS A 1 82 ? 4.626 -2.477 16.264 1.00 90.88 82 HIS A O 1
ATOM 653 N N . PRO A 1 83 ? 3.452 -3.505 17.870 1.00 93.12 83 PRO A N 1
ATOM 654 C CA . PRO A 1 83 ? 2.869 -4.512 16.975 1.00 93.12 83 PRO A CA 1
ATOM 655 C C . PRO A 1 83 ? 2.263 -3.936 15.688 1.00 93.12 83 PRO A C 1
ATOM 657 O O . PRO A 1 83 ? 2.549 -4.416 14.598 1.00 93.12 83 PRO A O 1
ATOM 660 N N . LYS A 1 84 ? 1.503 -2.835 15.784 1.00 91.50 84 LYS A N 1
ATOM 661 C CA . LYS A 1 84 ? 0.945 -2.141 14.605 1.00 91.50 84 LYS A CA 1
ATOM 662 C C . LYS A 1 84 ? 1.999 -1.503 13.698 1.00 91.50 84 LYS A C 1
ATOM 664 O O . LYS A 1 84 ? 1.752 -1.342 12.506 1.00 91.50 84 LYS A O 1
ATOM 669 N N . VAL A 1 85 ? 3.147 -1.116 14.256 1.00 91.12 85 VAL A N 1
ATOM 670 C CA . VAL A 1 85 ? 4.267 -0.576 13.479 1.00 91.12 85 VAL A CA 1
ATOM 671 C C . VAL A 1 85 ? 4.932 -1.700 12.690 1.00 91.12 85 VAL A C 1
ATOM 673 O O . VAL A 1 85 ? 5.201 -1.521 11.504 1.00 91.12 85 VAL A O 1
ATOM 676 N N . GLN A 1 86 ? 5.134 -2.860 13.319 1.00 93.19 86 GLN A N 1
ATOM 677 C CA . GLN A 1 86 ? 5.674 -4.052 12.664 1.00 93.19 86 GLN A CA 1
ATOM 678 C C . GLN A 1 86 ? 4.734 -4.570 11.573 1.00 93.19 86 GLN A C 1
ATOM 680 O O . GLN A 1 86 ? 5.160 -4.719 10.433 1.00 93.19 86 GLN A O 1
ATOM 685 N N . GLU A 1 87 ? 3.438 -4.700 11.864 1.00 94.19 87 GLU A N 1
ATOM 686 C CA . GLU A 1 87 ? 2.427 -5.103 10.878 1.00 94.19 87 GLU A CA 1
ATOM 687 C C . GLU A 1 87 ? 2.425 -4.183 9.646 1.00 94.19 87 GLU A C 1
ATOM 689 O O . GLU A 1 87 ? 2.408 -4.657 8.510 1.00 94.19 87 GLU A O 1
ATOM 694 N N . LEU A 1 88 ? 2.491 -2.859 9.849 1.00 93.06 88 LEU A N 1
ATOM 695 C CA . LEU A 1 88 ? 2.564 -1.910 8.738 1.00 93.06 88 LEU A CA 1
ATOM 696 C C . LEU A 1 88 ? 3.859 -2.083 7.935 1.00 93.06 88 LEU A C 1
ATOM 698 O O . LEU A 1 88 ? 3.817 -2.066 6.707 1.00 93.06 88 LEU A O 1
ATOM 702 N N . ARG A 1 89 ? 5.007 -2.259 8.598 1.00 91.88 89 ARG A N 1
ATOM 703 C CA . ARG A 1 89 ? 6.298 -2.480 7.923 1.00 91.88 89 ARG A CA 1
ATOM 704 C C . ARG A 1 89 ? 6.287 -3.763 7.100 1.00 91.88 89 ARG A C 1
ATOM 706 O O . ARG A 1 89 ? 6.688 -3.733 5.941 1.00 91.88 89 ARG A O 1
ATOM 713 N N . GLU A 1 90 ? 5.788 -4.856 7.661 1.00 94.94 90 GLU A N 1
ATOM 714 C CA . GLU A 1 90 ? 5.655 -6.140 6.972 1.00 94.94 90 GLU A CA 1
ATOM 715 C C . GLU A 1 90 ? 4.721 -6.035 5.764 1.00 94.94 90 GLU A C 1
ATOM 717 O O . GLU A 1 90 ? 5.063 -6.489 4.671 1.00 94.94 90 GLU A O 1
ATOM 722 N N . ALA A 1 91 ? 3.573 -5.371 5.920 1.00 93.94 91 ALA A N 1
ATOM 723 C CA . ALA A 1 91 ? 2.646 -5.132 4.821 1.00 93.94 91 ALA A CA 1
ATOM 724 C C . ALA A 1 91 ? 3.278 -4.275 3.712 1.00 93.94 91 ALA A C 1
ATOM 726 O O . ALA A 1 91 ? 3.091 -4.555 2.528 1.00 93.94 91 ALA A O 1
ATOM 727 N N . MET A 1 92 ? 4.054 -3.254 4.082 1.00 92.25 92 MET A N 1
ATOM 728 C CA . MET A 1 92 ? 4.751 -2.379 3.138 1.00 92.25 92 MET A CA 1
ATOM 729 C C . MET A 1 92 ? 5.849 -3.120 2.371 1.00 92.25 92 MET A C 1
ATOM 731 O O . MET A 1 92 ? 5.974 -2.914 1.167 1.00 92.25 92 MET A O 1
ATOM 735 N N . LEU A 1 93 ? 6.609 -3.990 3.043 1.00 93.50 93 LEU A N 1
ATOM 736 C CA . LEU A 1 93 ? 7.640 -4.830 2.423 1.00 93.50 93 LEU A CA 1
ATOM 737 C C . LEU A 1 93 ? 7.050 -5.900 1.500 1.00 93.50 93 LEU A C 1
ATOM 739 O O . LEU A 1 93 ? 7.660 -6.250 0.496 1.00 93.50 93 LEU A O 1
ATOM 743 N N . TRP A 1 94 ? 5.869 -6.419 1.833 1.00 94.12 94 TRP A N 1
ATOM 744 C CA . TRP A 1 94 ? 5.154 -7.375 0.990 1.00 94.12 94 TRP A CA 1
ATOM 745 C C . TRP A 1 94 ? 4.591 -6.732 -0.291 1.00 94.12 94 TRP A C 1
ATOM 747 O O . TRP A 1 94 ? 4.504 -7.406 -1.318 1.00 94.12 94 TRP A O 1
ATOM 757 N N . SER A 1 95 ? 4.197 -5.454 -0.237 1.00 91.94 95 SER A N 1
ATOM 758 C CA . SER A 1 95 ? 3.525 -4.764 -1.343 1.00 91.94 95 SER A CA 1
ATOM 759 C C . SER A 1 95 ? 4.468 -4.318 -2.462 1.00 91.94 95 SER A C 1
ATOM 761 O O . SER A 1 95 ? 5.549 -3.792 -2.207 1.00 91.94 95 SER A O 1
ATOM 763 N N . GLU A 1 96 ? 4.002 -4.430 -3.703 1.00 88.25 96 GLU A N 1
ATOM 764 C CA . GLU A 1 96 ? 4.684 -3.914 -4.899 1.00 88.25 96 GLU A CA 1
ATOM 765 C C . GLU A 1 96 ? 4.075 -2.586 -5.361 1.00 88.25 96 GLU A C 1
ATOM 767 O O . GLU A 1 96 ? 4.754 -1.728 -5.923 1.00 88.25 96 GLU A O 1
ATOM 772 N N . GLY A 1 97 ? 2.783 -2.402 -5.080 1.00 77.06 97 GLY A N 1
ATOM 773 C CA . GLY A 1 97 ? 2.028 -1.179 -5.315 1.00 77.06 97 GLY A CA 1
ATOM 774 C C . GLY A 1 97 ? 1.310 -0.720 -4.049 1.00 77.06 97 GLY A C 1
ATOM 775 O O . GLY A 1 97 ? 0.908 -1.522 -3.204 1.00 77.06 97 GLY A O 1
ATOM 776 N N . ARG A 1 98 ? 1.143 0.597 -3.909 1.00 66.50 98 ARG A N 1
ATOM 777 C CA . ARG A 1 98 ? 0.478 1.223 -2.758 1.00 66.50 98 ARG A CA 1
ATOM 778 C C . ARG A 1 98 ? -0.492 2.291 -3.248 1.00 66.50 98 ARG A C 1
ATOM 780 O O . ARG A 1 98 ? -0.095 3.154 -4.028 1.00 66.50 98 ARG A O 1
ATOM 787 N N . SER A 1 99 ? -1.737 2.266 -2.774 1.00 50.03 99 SER A N 1
ATOM 788 C CA . SER A 1 99 ? -2.713 3.331 -3.040 1.00 50.03 99 SER A CA 1
ATOM 789 C C . SER A 1 99 ? -3.066 4.062 -1.744 1.00 50.03 99 SER A C 1
ATOM 791 O O . SER A 1 99 ? -3.584 3.449 -0.809 1.00 50.03 99 SER A O 1
ATOM 793 N N . GLY A 1 100 ? -2.808 5.370 -1.696 1.00 54.56 100 GLY A N 1
ATOM 794 C CA . GLY A 1 100 ? -3.114 6.229 -0.547 1.00 54.56 100 GLY A CA 1
ATOM 795 C C . GLY A 1 100 ? -1.880 6.728 0.213 1.00 54.56 100 GLY A C 1
ATOM 796 O O . GLY A 1 100 ? -0.793 6.156 0.144 1.00 54.56 100 GLY A O 1
ATOM 797 N N . GLN A 1 101 ? -2.039 7.843 0.932 1.00 49.47 101 GLN A N 1
ATOM 798 C CA . GLN A 1 101 ? -0.977 8.433 1.747 1.00 49.47 101 GLN A CA 1
ATOM 799 C C . GLN A 1 101 ? -0.876 7.747 3.117 1.00 49.47 101 GLN A C 1
ATOM 801 O O . GLN A 1 101 ? -1.660 8.031 4.015 1.00 49.47 101 GLN A O 1
ATOM 806 N N . VAL A 1 102 ? 0.163 6.932 3.305 1.00 48.12 102 VAL A N 1
ATOM 807 C CA . VAL A 1 102 ? 0.798 6.689 4.624 1.00 48.12 102 VAL A CA 1
ATOM 808 C C . VAL A 1 102 ? 2.283 7.051 4.532 1.00 48.12 102 VAL A C 1
ATOM 810 O O . VAL A 1 102 ? 3.144 6.454 5.162 1.00 48.12 102 VAL A O 1
ATOM 813 N N . LEU A 1 103 ? 2.622 8.050 3.709 1.00 44.28 103 LEU A N 1
ATOM 814 C CA . LEU A 1 103 ? 4.015 8.483 3.576 1.00 44.28 103 LEU A CA 1
ATOM 815 C C . LEU A 1 103 ? 4.459 9.457 4.680 1.00 44.28 103 LEU A C 1
ATOM 817 O O . LEU A 1 103 ? 5.646 9.726 4.792 1.00 44.28 103 LEU A O 1
ATOM 821 N N . ASN A 1 104 ? 3.539 9.958 5.513 1.00 43.75 104 ASN A N 1
ATOM 822 C CA . ASN A 1 104 ? 3.864 10.939 6.558 1.00 43.75 104 ASN A CA 1
ATOM 823 C C . ASN A 1 104 ? 3.808 10.401 7.998 1.00 43.75 104 ASN A C 1
ATOM 825 O O . ASN A 1 104 ? 4.115 11.151 8.915 1.00 43.75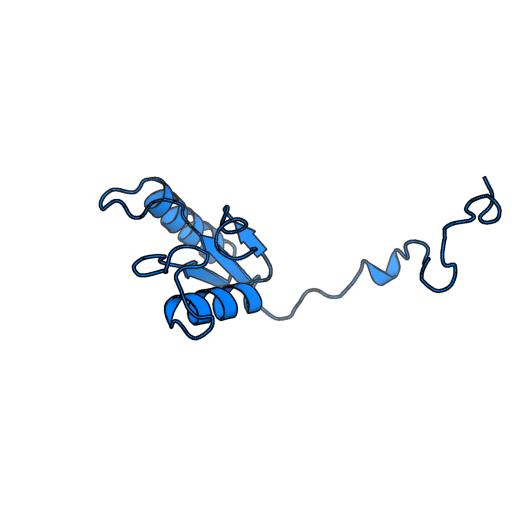 104 ASN A O 1
ATOM 829 N N . ALA A 1 105 ? 3.439 9.133 8.221 1.00 44.69 105 ALA A N 1
ATOM 830 C CA . ALA A 1 105 ? 3.300 8.589 9.579 1.00 44.69 105 ALA A CA 1
ATOM 831 C C 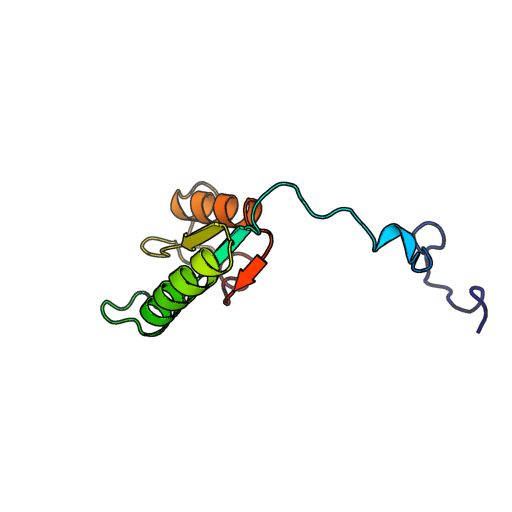. ALA A 1 105 ? 4.556 7.867 10.114 1.00 44.69 105 ALA A C 1
ATOM 833 O O . ALA A 1 105 ? 4.584 7.499 11.280 1.00 44.69 105 ALA A O 1
ATOM 834 N N . MET A 1 106 ? 5.578 7.630 9.281 1.00 44.56 106 MET A N 1
ATOM 835 C CA . MET A 1 106 ? 6.754 6.822 9.666 1.00 44.56 106 MET A CA 1
ATOM 836 C C . MET A 1 106 ? 8.100 7.317 9.116 1.00 44.56 106 MET A C 1
ATOM 838 O O . MET A 1 106 ? 9.115 6.655 9.313 1.00 44.56 106 MET A O 1
ATOM 842 N N . ALA A 1 107 ? 8.119 8.429 8.377 1.00 38.00 107 ALA A N 1
ATOM 843 C CA . ALA A 1 107 ? 9.316 8.917 7.686 1.00 38.00 107 ALA A CA 1
ATOM 844 C C . ALA A 1 107 ? 10.074 10.023 8.445 1.00 38.00 107 ALA A C 1
ATOM 846 O O . ALA A 1 107 ? 10.891 10.720 7.840 1.00 38.00 107 ALA A O 1
ATOM 847 N N . ARG A 1 108 ? 9.813 10.199 9.742 1.00 37.25 108 ARG A N 1
ATOM 848 C CA . ARG A 1 108 ? 10.657 10.968 10.661 1.00 37.25 108 ARG A CA 1
ATOM 849 C C . ARG A 1 108 ? 10.746 10.202 11.968 1.00 37.25 108 ARG A C 1
ATOM 851 O O . ARG A 1 108 ? 9.707 9.597 12.317 1.00 37.25 108 ARG A O 1
#

InterPro domains:
  IPR005025 NADPH-dependent FMN reductase-like domain [PF03358] (31-97)
  IPR014063 Arsenate resistance ArsH [PTHR43590] (27-98)
  IPR029039 Flavoprotein-like superfamily [G3DSA:3.40.50.360] (1-98)
  IPR029039 Flavoprotein-like superfamily [SSF52218] (4-97)

pLDDT: mean 85.16, std 15.63, range [37.25, 98.12]

Solvent-accessible surface area (backbone atoms only — not comparable to full-atom values): 6942 Å² total; per-residue (Å²): 136,59,89,82,77,48,87,89,58,62,69,91,78,60,74,78,91,53,76,70,76,70,63,63,80,80,73,99,61,59,56,28,36,34,38,54,57,87,51,89,52,95,85,27,67,53,44,53,51,50,53,53,50,44,57,53,40,45,74,74,53,36,44,70,46,77,61,77,68,79,86,49,63,57,63,88,70,54,59,79,82,36,66,57,50,43,52,50,51,53,49,55,72,68,31,81,44,75,51,68,86,72,71,81,61,70,76,109

Nearest PDB structures (foldseek):
  2q62-assembly2_F  TM=9.399E-01  e=4.078E-09  Sinorhizobium meliloti
  7ple-assembly1_B  TM=8.754E-01  e=7.650E-10  Paracoccus denitrificans PD1222
  2q62-assembly1_D  TM=9.486E-01  e=1.663E-08  Sinorhizobium meliloti
  7ple-assembly1_D  TM=8.827E-01  e=5.330E-09  Paracoccus denitrificans PD1222
  7ple-assembly1_A  TM=7.856E-01  e=4.984E-09  Paracoccus denitrificans PD1222